Protein 6VDA (pdb70)

B-factor: mean 89.91, std 13.93, range [66.05, 130.38]

Solvent-accessible surface area: 5658 Å² total; per-residue (Å²): 166,130,214,70,63,88,79,4,46,82,24,2,86,37,4,6,156,152,26,115,67,15,82,88,35,44,159,24,35,34,111,72,95,83,100,24,51,72,3,52,0,11,0,12,6,72,59,125,46,55,134,112,74,10,116,104,16,23,84,80,0,99,67,41,1,58,121,114,46,153,40,13,102,55,6,70,24,86,61,19,74,92,66,55,147,113

Organism: Thermotoga maritima (strain ATCC 43589 / DSM 3109 / JCM 10099 / NBRC 100826 / MSB8) (NCBI:txid243274)

CATH classification: 3.30.70.1350

Secondary structure (DSSP, 8-state):
--HHHHHHHHHHHHHHTT-TT-EEEEEEEEEEETTEEEEEEEEEE-TTS-HHHHHHHHHHHHHHHHHH-TTEEEEEEEEEETT---

Foldseek 3Di:
DDPVVVVLVCLLVVLQVVPPQWADKDPWDWDDDPQAIETEIETAGAPPDDPVVVVVVQVVSQVSSCVRDVRYPGYYYHYHHVPDPD

InterPro domains:
  IPR002524 Cation efflux [TIGR01297] (8-290)
  IPR027469 Cation efflux transmembrane domain superfamily [G3DSA:1.20.1510.10] (7-205)
  IPR027469 Cation efflux transmembrane domain superfamily [SSF161111] (4-207)
  IPR027470 Cation efflux protein, cytoplasmic domain [PF16916] (215-289)
  IPR036837 Cation efflux protein, cytoplasmic domain superfamily [G3DSA:3.30.70.1350] (206-292)
  IPR036837 Cation efflux protein, cytoplasmic domain superfamily [SSF160240] (215-290)
  IPR050291 Cation-efflux pump FieF-like [PTHR43840] (8-288)
  IPR058533 Cation efflux protein, transmembrane domain [PF01545] (12-206)

Nearest PDB structures (foldseek):
  6vda-assembly1_A-2  TM=1.012E+00  e=3.480E-17  Thermotoga maritima MSB8
  6h9t-assembly1_A  TM=9.250E-01  e=1.257E-05  Magnetospirillum gryphiswaldense
  6h5v-assembly1_A  TM=9.270E-01  e=1.538E-05  Magnetospirillum gryphiswaldense
  3w65-assembly1_A-2  TM=9.218E-01  e=1.645E-05  Magnetospirillum gryphiswaldense MSR-1
  6g5e-assembly1_A-2  TM=9.223E-01  e=1.759E-05  Magnetospirillum gryphiswaldense

Structure (mmCIF, N/CA/C/O backbone):
data_6VDA
#
_entry.id   6VDA
#
_cell.length_a   97.420
_cell.length_b   97.420
_cell.length_c   84.060
_cell.angle_alpha   90.00
_cell.angle_beta   90.00
_cell.angle_gamma   120.00
#
_symmetry.space_group_name_H-M   'H 3 2'
#
loop_
_entity.id
_entity.type
_entity.pdbx_description
1 polymer 'ZT_dimer domain-containing protein'
2 non-polymer 'ZINC ION'
3 non-polymer 'SULFATE ION'
4 water water
#
loop_
_atom_site.group_PDB
_atom_site.id
_atom_site.type_symbol
_atom_site.label_atom_id
_atom_site.label_alt_id
_atom_site.label_comp_id
_atom_site.label_asym_id
_atom_site.label_entity_id
_atom_site.label_seq_id
_atom_site.pdbx_PDB_ins_code
_atom_site.Cartn_x
_atom_site.Cartn_y
_atom_site.Cartn_z
_atom_site.occupancy
_atom_site.B_iso_or_equiv
_atom_site.auth_seq_id
_atom_site.auth_comp_id
_atom_site.auth_asym_id
_atom_site.auth_atom_id
_atom_site.pdbx_PDB_model_num
ATOM 1 N N . MET A 1 4 ? -14.789 14.152 43.232 1.00 99.84 209 MET A N 1
ATOM 2 C CA . MET A 1 4 ? -13.948 13.059 42.638 1.00 98.19 209 MET A CA 1
ATOM 3 C C . MET A 1 4 ? -14.775 11.759 42.534 1.00 98.95 209 MET A C 1
ATOM 4 O O . MET A 1 4 ? -15.750 11.582 43.326 1.00 93.28 209 MET A O 1
ATOM 9 N N . LYS A 1 5 ? -14.429 10.937 41.531 1.00 97.03 210 LYS A N 1
ATOM 10 C CA A LYS A 1 5 ? -14.982 9.573 41.294 0.50 99.67 210 LYS A CA 1
ATOM 11 C CA B LYS A 1 5 ? -14.979 9.569 41.303 0.50 101.58 210 LYS A CA 1
ATOM 12 C C . LYS A 1 5 ? -13.843 8.668 40.799 1.00 98.18 210 LYS A C 1
ATOM 13 O O . LYS A 1 5 ? -12.805 9.217 40.387 1.00 90.45 210 LYS A O 1
ATOM 24 N N . ARG A 1 6 ? -14.049 7.342 40.843 1.00 102.44 211 ARG A N 1
ATOM 25 C CA . ARG A 1 6 ? -13.001 6.312 40.575 1.00 102.43 211 ARG A CA 1
ATOM 26 C C . ARG A 1 6 ? -12.405 6.489 39.169 1.00 100.22 211 ARG A C 1
ATOM 27 O O . ARG A 1 6 ? -11.159 6.464 39.031 1.00 93.55 211 ARG A O 1
ATOM 35 N N . THR A 1 7 ? -13.246 6.665 38.150 1.00 103.84 212 THR A N 1
ATOM 36 C CA . THR A 1 7 ? -12.791 6.813 36.739 1.00 104.51 212 THR A CA 1
ATOM 37 C C . THR A 1 7 ? -11.889 8.049 36.612 1.00 102.08 212 THR A C 1
ATOM 38 O O . THR A 1 7 ? -10.876 7.962 35.892 1.00 104.76 212 THR A O 1
ATOM 42 N N . GLU A 1 8 ? -12.222 9.136 37.312 1.00 103.64 213 GLU A N 1
ATOM 43 C CA . GLU A 1 8 ? -11.458 10.416 37.314 1.00 102.67 213 GLU A CA 1
ATOM 44 C C . GLU A 1 8 ? -10.059 10.195 37.920 1.00 97.86 213 GLU A C 1
ATOM 45 O O . GLU A 1 8 ? -9.140 10.943 37.550 1.00 91.01 213 GLU A O 1
ATOM 51 N N . LEU A 1 9 ? -9.906 9.186 38.788 1.00 99.99 214 LEU A N 1
ATOM 52 C CA . LEU A 1 9 ? -8.636 8.824 39.479 1.00 97.41 214 LEU A CA 1
ATOM 53 C C . LEU A 1 9 ? -7.720 8.045 38.538 1.00 97.81 214 LEU A C 1
ATOM 54 O O . LEU A 1 9 ? -6.530 8.410 38.472 1.00 92.01 214 LEU A O 1
ATOM 59 N N . ASP A 1 10 ? -8.251 7.001 37.883 1.00 100.20 215 ASP A N 1
ATOM 60 C CA . ASP A 1 10 ? -7.527 6.160 36.900 1.00 99.41 215 ASP A CA 1
ATOM 61 C C . ASP A 1 10 ? -6.743 7.104 35.973 1.00 90.63 215 ASP A C 1
ATOM 62 O O . ASP A 1 10 ? -5.545 6.876 35.763 1.00 85.46 215 ASP A O 1
ATOM 67 N N . MET A 1 11 ? -7.397 8.166 35.495 1.00 89.16 216 MET A N 1
ATOM 68 C CA . MET A 1 11 ? -6.826 9.117 34.500 1.00 90.98 216 MET A CA 1
ATOM 69 C C . MET A 1 11 ? -5.648 9.892 35.109 1.00 89.41 216 MET A C 1
ATOM 70 O O . MET A 1 11 ? -4.585 9.930 34.447 1.00 86.91 216 MET A O 1
ATOM 75 N N . TYR A 1 12 ? -5.824 10.511 36.288 1.00 86.12 217 TYR A N 1
ATOM 76 C CA . TYR A 1 12 ? -4.744 11.269 36.984 1.00 83.40 217 TYR A CA 1
ATOM 77 C C . TYR A 1 12 ? -3.570 10.316 37.210 1.00 82.86 217 TYR A C 1
ATOM 78 O O . TYR A 1 12 ? -2.428 10.750 37.021 1.00 83.30 217 TYR A O 1
ATOM 87 N N . ASP A 1 13 ? -3.856 9.053 37.549 1.00 87.28 218 ASP A N 1
ATOM 88 C CA . ASP A 1 13 ? -2.831 8.006 37.811 1.00 91.10 218 ASP A CA 1
ATOM 89 C C . ASP A 1 13 ? -1.988 7.832 36.544 1.00 90.58 218 ASP A C 1
ATOM 90 O O . ASP A 1 13 ? -0.758 7.905 36.659 1.00 98.78 218 ASP A O 1
ATOM 95 N N . ASP A 1 14 ? -2.627 7.673 35.380 1.00 93.23 219 ASP A N 1
ATOM 96 C CA . ASP A 1 14 ? -1.955 7.440 34.068 1.00 94.60 219 ASP A CA 1
ATOM 97 C C . ASP A 1 14 ? -1.124 8.670 33.663 1.00 88.91 219 ASP A C 1
ATOM 98 O O . ASP A 1 14 ? -0.016 8.479 33.137 1.00 87.43 219 ASP A O 1
ATOM 103 N N . ILE A 1 15 ? -1.641 9.884 33.883 1.00 88.24 220 ILE A N 1
ATOM 104 C CA . ILE A 1 15 ? -0.945 11.166 33.553 1.00 86.1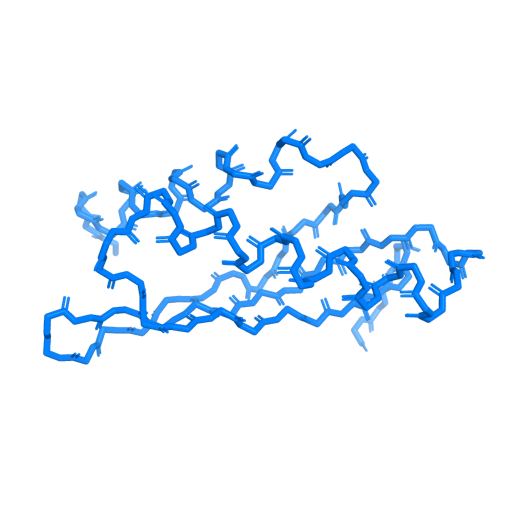6 220 ILE A CA 1
ATOM 105 C C . ILE A 1 15 ? 0.346 11.230 34.377 1.00 84.61 220 ILE A C 1
ATOM 106 O O . ILE A 1 15 ? 1.432 11.310 33.783 1.00 80.09 220 ILE A O 1
ATOM 111 N N . PHE A 1 16 ? 0.222 11.171 35.705 1.00 85.38 221 PHE A N 1
ATOM 112 C CA . PHE A 1 16 ? 1.369 11.206 36.650 1.00 85.16 221 PHE A CA 1
ATOM 113 C C . PHE A 1 16 ? 2.309 10.034 36.349 1.00 84.92 221 PHE A C 1
ATOM 114 O O . PHE A 1 16 ? 3.528 10.206 36.483 1.00 87.06 221 PHE A O 1
ATOM 122 N N . ALA A 1 17 ? 1.762 8.891 35.925 1.00 86.17 222 ALA A N 1
ATOM 123 C CA . ALA A 1 17 ? 2.539 7.684 35.559 1.00 88.00 222 ALA A CA 1
ATOM 124 C C . ALA A 1 17 ? 3.457 8.007 34.374 1.00 84.75 222 ALA A C 1
ATOM 125 O O . ALA A 1 17 ? 4.627 7.627 34.424 1.00 89.74 222 ALA A O 1
ATOM 127 N N . VAL A 1 18 ? 2.954 8.716 33.362 1.00 86.23 223 VAL A N 1
ATOM 128 C CA . VAL A 1 18 ? 3.744 9.119 32.155 1.00 88.67 223 VAL A CA 1
ATOM 129 C C . VAL A 1 18 ? 4.814 10.163 32.519 1.00 86.46 223 VAL A C 1
ATOM 130 O O . VAL A 1 18 ? 5.919 10.079 31.959 1.00 89.77 223 VAL A O 1
ATOM 134 N N . LEU A 1 19 ? 4.509 11.134 33.384 1.00 82.34 224 LEU A N 1
ATOM 135 C CA . LEU A 1 19 ? 5.460 12.227 33.731 1.00 78.61 224 LEU A CA 1
ATOM 136 C C . LEU A 1 19 ? 6.683 11.652 34.454 1.00 79.26 224 LEU A C 1
ATOM 137 O O . LEU A 1 19 ? 7.790 12.152 34.196 1.00 74.10 224 LEU A O 1
ATOM 142 N N . GLU A 1 20 ? 6.488 10.632 35.300 1.00 83.59 225 GLU A N 1
ATOM 143 C CA . GLU A 1 20 ? 7.566 9.949 36.070 1.00 88.62 225 GLU A CA 1
ATOM 144 C C . GLU A 1 20 ? 8.637 9.405 35.117 1.00 90.45 225 GLU A C 1
ATOM 145 O O . GLU A 1 20 ? 9.783 9.219 35.556 1.00 94.60 225 GLU A O 1
ATOM 151 N N . ARG A 1 21 ? 8.262 9.139 33.866 1.00 91.59 226 ARG A N 1
ATOM 152 C CA . ARG A 1 21 ? 9.157 8.649 32.784 1.00 94.17 226 ARG A CA 1
ATOM 153 C C . ARG A 1 21 ? 10.246 9.687 32.478 1.00 90.72 226 ARG A C 1
ATOM 154 O O . ARG A 1 21 ? 11.317 9.282 31.974 1.00 87.83 226 ARG A O 1
ATOM 162 N N . PHE A 1 22 ? 9.981 10.967 32.770 1.00 86.57 227 PHE A N 1
ATOM 163 C CA . PHE A 1 22 ? 10.812 12.133 32.364 1.00 86.72 227 PHE A CA 1
ATOM 164 C C . PHE A 1 22 ? 11.569 12.690 33.568 1.00 87.06 227 PHE A C 1
ATOM 165 O O . PHE A 1 22 ? 10.973 13.290 34.461 1.00 85.07 227 PHE A O 1
ATOM 173 N N . PRO A 1 23 ? 12.911 12.534 33.610 1.00 89.36 228 PRO A N 1
ATOM 174 C CA . PRO A 1 23 ? 13.693 12.873 34.802 1.00 90.66 228 PRO A CA 1
ATOM 175 C C . PRO A 1 23 ? 13.841 14.379 35.069 1.00 87.22 228 PRO A C 1
ATOM 176 O O . PRO A 1 23 ? 13.996 14.749 36.206 1.00 85.98 228 PRO A O 1
ATOM 180 N N . ASN A 1 24 ? 13.803 15.195 34.017 1.00 87.90 229 ASN A N 1
ATOM 181 C CA . ASN A 1 24 ? 14.002 16.669 34.087 1.00 89.94 229 ASN A CA 1
ATOM 182 C C . ASN A 1 24 ? 12.640 17.384 34.217 1.00 83.75 229 ASN A C 1
ATOM 183 O O . ASN A 1 24 ? 12.636 18.629 34.300 1.00 79.56 229 ASN A O 1
ATOM 188 N N . VAL A 1 25 ? 11.525 16.639 34.261 1.00 77.97 230 VAL A N 1
ATOM 189 C CA . VAL A 1 25 ? 10.179 17.182 34.626 1.00 76.86 230 VAL A CA 1
ATOM 190 C C . VAL A 1 25 ? 10.072 17.205 36.152 1.00 76.83 230 VAL A C 1
ATOM 191 O O . VAL A 1 25 ? 10.347 16.170 36.771 1.00 80.15 230 VAL A O 1
ATOM 195 N N . HIS A 1 26 ? 9.721 18.352 36.732 1.00 73.78 231 HIS A N 1
ATOM 196 C CA . HIS A 1 26 ? 9.624 18.538 38.202 1.00 73.89 231 HIS A CA 1
ATOM 197 C C . HIS A 1 26 ? 8.283 19.180 38.569 1.00 71.63 231 HIS A C 1
ATOM 198 O O . HIS A 1 26 ? 7.715 19.905 37.725 1.00 66.45 231 HIS A O 1
ATOM 205 N N . ASN A 1 27 ? 7.790 18.860 39.768 1.00 71.23 232 ASN A N 1
ATOM 206 C CA . ASN A 1 27 ? 6.653 19.537 40.440 1.00 71.41 232 ASN A CA 1
ATOM 207 C C . ASN A 1 27 ? 5.506 19.761 39.460 1.00 71.38 232 ASN A C 1
ATOM 208 O O . ASN A 1 27 ? 5.063 20.892 39.276 1.00 72.21 232 ASN A O 1
ATOM 213 N N . PRO A 1 28 ? 4.984 18.708 38.793 1.00 72.92 233 PRO A N 1
ATOM 214 C CA . PRO A 1 28 ? 3.762 18.850 38.004 1.00 72.86 233 PRO A CA 1
ATOM 215 C C . PRO A 1 28 ? 2.633 19.324 38.931 1.00 74.07 233 PRO A C 1
ATOM 216 O O . PRO A 1 28 ? 2.487 18.754 40.003 1.00 73.42 233 PRO A O 1
ATOM 220 N N . HIS A 1 29 ? 1.912 20.373 38.526 1.00 72.80 234 HIS A N 1
ATOM 221 C CA . HIS A 1 29 ? 0.818 21.006 39.316 1.00 75.83 234 HIS A CA 1
ATOM 222 C C . HIS A 1 29 ? -0.189 21.665 38.370 1.00 72.99 234 HIS A C 1
ATOM 223 O O . HIS A 1 29 ? 0.121 21.773 37.166 1.00 71.33 234 HIS A O 1
ATOM 230 N N . ARG A 1 30 ? -1.330 22.104 38.908 1.00 76.61 235 ARG A N 1
ATOM 231 C CA . ARG A 1 30 ? -2.490 22.631 38.134 1.00 78.45 235 ARG A CA 1
ATOM 232 C C . ARG A 1 30 ? -2.834 21.624 37.034 1.00 74.49 235 ARG A C 1
ATOM 233 O O . ARG A 1 30 ? -3.134 22.038 35.890 1.00 74.17 235 ARG A O 1
ATOM 241 N N . VAL A 1 31 ? -2.779 20.343 37.379 1.00 71.30 236 VAL A N 1
ATOM 242 C CA . VAL A 1 31 ? -3.116 19.237 36.447 1.00 72.47 236 VAL A CA 1
ATOM 243 C C . VAL A 1 31 ? -4.636 19.102 36.431 1.00 75.47 236 VAL A C 1
ATOM 244 O O . VAL A 1 31 ? -5.214 18.777 37.478 1.00 80.70 236 VAL A O 1
ATOM 248 N N . ARG A 1 32 ? -5.242 19.395 35.281 1.00 77.84 237 ARG A N 1
ATOM 249 C CA . ARG A 1 32 ? -6.706 19.544 35.104 1.00 82.42 237 ARG A CA 1
ATOM 250 C C . ARG A 1 32 ? -7.129 18.705 33.893 1.00 84.74 237 ARG A C 1
ATOM 251 O O . ARG A 1 32 ? -6.347 18.634 32.923 1.00 84.50 237 ARG A O 1
ATOM 253 N N . ILE A 1 33 ? -8.308 18.080 33.977 1.00 91.16 238 ILE A N 1
ATOM 254 C CA . ILE A 1 33 ? -8.927 17.231 32.916 1.00 94.29 238 ILE A CA 1
ATOM 255 C C . ILE A 1 33 ? -10.309 17.804 32.589 1.00 96.69 238 ILE A C 1
ATOM 256 O O . ILE A 1 33 ? -11.049 18.093 33.539 1.00 96.69 238 ILE A O 1
ATOM 261 N N . ARG A 1 34 ? -10.636 17.950 31.301 1.00 100.90 239 ARG A N 1
ATOM 262 C CA . ARG A 1 34 ? -12.005 18.264 30.808 1.00 107.08 239 ARG A CA 1
ATOM 263 C C . ARG A 1 34 ? -12.491 17.107 29.927 1.00 104.76 239 ARG A C 1
ATOM 264 O O . ARG A 1 34 ? -11.735 16.713 29.027 1.00 98.56 239 ARG A O 1
ATOM 272 N N . ARG A 1 35 ? -13.706 16.603 30.172 1.00 111.07 240 ARG A N 1
ATOM 273 C CA . ARG A 1 35 ? -14.394 15.590 29.320 1.00 113.64 240 ARG A CA 1
ATOM 274 C C . ARG A 1 35 ? -15.203 16.317 28.241 1.00 117.62 240 ARG A C 1
ATOM 275 O O . ARG A 1 35 ? -15.824 17.342 28.568 1.00 122.04 240 ARG A O 1
ATOM 277 N N . VAL A 1 36 ? -15.163 15.815 27.003 1.00 120.40 241 VAL A N 1
ATOM 278 C CA . VAL A 1 36 ? -15.991 16.295 25.852 1.00 121.81 241 VAL A CA 1
ATOM 279 C C . VAL A 1 36 ? -16.346 15.079 24.988 1.00 121.94 241 VAL A C 1
ATOM 280 O O . VAL A 1 36 ? -15.480 14.630 24.209 1.00 116.05 241 VAL A O 1
ATOM 284 N N . GLY A 1 37 ? -17.571 14.565 25.139 1.00 126.01 242 GLY A N 1
ATOM 285 C CA . GLY A 1 37 ? -18.028 13.307 24.522 1.00 130.29 242 GLY A CA 1
ATOM 286 C C . GLY A 1 37 ? -17.207 12.123 25.009 1.00 128.31 242 GLY A C 1
ATOM 287 O O . GLY A 1 37 ? -17.171 11.896 26.236 1.00 123.50 242 GLY A O 1
ATOM 288 N N . THR A 1 38 ? -16.560 11.410 24.080 1.00 130.38 243 THR A N 1
ATOM 289 C CA . THR A 1 38 ? -15.708 10.216 24.340 1.00 128.17 243 THR A CA 1
ATOM 290 C C . THR A 1 38 ? -14.327 10.655 24.852 1.00 120.31 243 THR A C 1
ATOM 291 O O . THR A 1 38 ? -13.767 9.935 25.707 1.00 115.60 243 THR A O 1
ATOM 293 N N . LYS A 1 39 ? -13.826 11.803 24.375 1.00 117.08 244 LYS A N 1
ATOM 294 C CA . LYS A 1 39 ? -12.394 12.206 24.453 1.00 114.82 244 LYS A CA 1
ATOM 295 C C . LYS A 1 39 ? -12.164 13.223 25.586 1.00 114.16 244 LYS A C 1
ATOM 296 O O . LYS A 1 39 ? -13.104 13.976 25.910 1.00 119.16 244 LYS A O 1
ATOM 298 N N . TYR A 1 40 ? -10.943 13.246 26.144 1.00 109.87 245 TYR A N 1
ATOM 299 C CA . TYR A 1 40 ? -10.502 14.078 27.302 1.00 108.02 245 TYR A CA 1
ATOM 300 C C . TYR A 1 40 ? -9.395 15.067 26.894 1.00 101.52 245 TYR A C 1
ATOM 301 O O . TYR A 1 40 ? -8.500 14.696 26.109 1.00 99.33 245 TYR A O 1
ATOM 310 N N . PHE A 1 41 ? -9.428 16.277 27.462 1.00 97.63 246 PHE A N 1
ATOM 311 C CA . PHE A 1 41 ? -8.438 17.367 27.241 1.00 95.55 246 PHE A CA 1
ATOM 312 C C . PHE A 1 41 ? -7.656 17.624 28.534 1.00 87.82 246 PHE A C 1
ATOM 313 O O . PHE A 1 41 ? -8.267 17.899 29.579 1.00 89.12 246 PHE A O 1
ATOM 321 N N . ILE A 1 42 ? -6.328 17.551 28.457 1.00 85.05 247 ILE A N 1
ATOM 322 C CA . ILE A 1 42 ? -5.426 17.605 29.642 1.00 83.58 247 ILE A CA 1
ATOM 323 C C . ILE A 1 42 ? -4.556 18.855 29.565 1.00 81.58 247 ILE A C 1
ATOM 324 O O . ILE A 1 42 ? -3.935 19.100 28.513 1.00 79.26 247 ILE A O 1
ATOM 329 N N . GLU A 1 43 ? -4.495 19.577 30.679 1.00 81.01 248 GLU A N 1
ATOM 330 C CA . GLU A 1 43 ? -3.660 20.786 30.853 1.00 83.54 248 GLU A CA 1
ATOM 331 C C . GLU A 1 43 ? -2.853 20.622 32.142 1.00 79.40 248 GLU A C 1
ATOM 332 O O . GLU A 1 43 ? -3.368 19.995 33.085 1.00 79.23 248 GLU A O 1
ATOM 338 N N . MET A 1 44 ? -1.622 21.130 32.176 1.00 76.85 249 MET A N 1
ATOM 339 C CA . MET A 1 44 ? -0.754 21.012 33.371 1.00 71.92 249 MET A CA 1
ATOM 340 C C . MET A 1 44 ? 0.348 22.074 33.335 1.00 73.76 249 MET A C 1
ATOM 341 O O . MET A 1 44 ? 0.666 22.585 32.245 1.00 75.59 249 MET A O 1
ATOM 346 N N . ASP A 1 45 ? 0.895 22.396 34.505 1.00 73.19 250 ASP A N 1
ATOM 347 C CA . ASP A 1 45 ? 2.170 23.139 34.648 1.00 73.15 250 ASP A CA 1
ATOM 348 C C . ASP A 1 45 ? 3.244 22.121 35.018 1.00 71.33 250 ASP A C 1
ATOM 349 O O . ASP A 1 45 ? 2.926 21.221 35.805 1.00 70.52 250 ASP A O 1
ATOM 354 N N . ILE A 1 46 ? 4.442 22.241 34.444 1.00 69.69 251 ILE A N 1
ATOM 355 C CA . ILE A 1 46 ? 5.651 21.514 34.927 1.00 69.78 251 ILE A CA 1
ATOM 356 C C . ILE A 1 46 ? 6.726 22.550 35.246 1.00 68.20 251 ILE A C 1
ATOM 357 O O . ILE A 1 46 ? 6.683 23.651 34.679 1.00 71.18 251 ILE A O 1
ATOM 362 N N . GLU A 1 47 ? 7.675 22.176 36.098 1.00 72.74 252 GLU A N 1
ATOM 363 C CA . GLU A 1 47 ? 8.893 22.966 36.386 1.00 73.21 252 GLU A CA 1
ATOM 364 C C . GLU A 1 47 ? 10.114 22.253 35.793 1.00 74.43 252 GLU A C 1
ATOM 365 O O . GLU A 1 47 ? 10.182 21.005 35.850 1.00 74.31 252 GLU A O 1
ATOM 371 N N . VAL A 1 48 ? 11.041 23.028 35.229 1.00 78.13 253 VAL A N 1
ATOM 372 C CA . VAL A 1 48 ? 12.349 22.520 34.721 1.00 76.49 253 VAL A CA 1
ATOM 373 C C . VAL A 1 48 ? 13.455 23.441 35.228 1.00 79.20 253 VAL A C 1
ATOM 374 O O . VAL A 1 48 ? 13.174 24.601 35.601 1.00 77.03 253 VAL A O 1
ATOM 378 N N . ASP A 1 49 ? 14.673 22.917 35.267 1.00 81.59 254 ASP A N 1
ATOM 379 C CA . ASP A 1 49 ? 15.871 23.714 35.599 1.00 83.27 254 ASP A CA 1
ATOM 380 C C . ASP A 1 49 ? 15.732 25.045 34.847 1.00 80.11 254 ASP A C 1
ATOM 381 O O . ASP A 1 49 ? 15.477 25.010 33.630 1.00 76.25 254 ASP A O 1
ATOM 386 N N . GLY A 1 50 ? 15.844 26.172 35.554 1.00 79.78 255 GLY A N 1
ATOM 387 C CA . GLY A 1 50 ? 15.798 27.521 34.963 1.00 77.99 255 GLY A CA 1
ATOM 388 C C . GLY A 1 50 ? 16.840 27.697 33.869 1.00 80.56 255 GLY A C 1
ATOM 389 O O . GLY A 1 50 ? 16.647 28.591 33.024 1.00 83.01 255 GLY A O 1
ATOM 390 N N . LYS A 1 51 ? 17.908 26.888 33.877 1.00 81.62 256 LYS A N 1
ATOM 391 C CA . LYS A 1 51 ? 19.033 26.989 32.905 1.00 84.28 256 LYS A CA 1
ATOM 392 C C . LYS A 1 51 ? 18.690 26.244 31.606 1.00 81.58 256 LYS A C 1
ATOM 393 O O . LYS A 1 51 ? 19.415 26.443 30.621 1.00 86.51 256 LYS A O 1
ATOM 396 N N . MET A 1 52 ? 17.629 25.434 31.583 1.00 80.90 257 MET A N 1
ATOM 397 C CA . MET A 1 52 ? 17.211 24.675 30.371 1.00 80.44 257 MET A CA 1
ATOM 398 C C . MET A 1 52 ? 16.841 25.670 29.266 1.00 80.58 257 MET A C 1
ATOM 399 O O . MET A 1 52 ? 16.170 26.680 29.569 1.00 82.27 257 MET A O 1
ATOM 404 N N . SER A 1 53 ? 17.285 25.401 28.039 1.00 78.51 258 SER A N 1
ATOM 405 C CA . SER A 1 53 ? 16.961 26.210 26.841 1.00 79.02 258 SER A CA 1
ATOM 406 C C . SER A 1 53 ? 15.470 26.061 26.513 1.00 77.34 258 SER A C 1
ATOM 407 O O . SER A 1 53 ? 14.863 25.058 26.931 1.00 75.94 258 SER A O 1
ATOM 410 N N . VAL A 1 54 ? 14.909 27.044 25.803 1.00 78.73 259 VAL A N 1
ATOM 411 C CA . VAL A 1 54 ? 13.510 27.053 25.276 1.00 75.66 259 VAL A CA 1
ATOM 412 C C . VAL A 1 54 ? 13.367 25.927 24.238 1.00 77.33 259 VAL A C 1
ATOM 413 O O . VAL A 1 54 ? 12.299 25.264 24.213 1.00 79.23 259 VAL A O 1
ATOM 417 N N . LYS A 1 55 ? 14.390 25.719 23.404 1.00 79.34 260 LYS A N 1
ATOM 418 C CA . LYS A 1 55 ? 14.447 24.597 22.428 1.00 82.44 260 LYS A CA 1
ATOM 419 C C . LYS A 1 55 ? 14.192 23.285 23.182 1.00 80.16 260 LYS A C 1
ATOM 420 O O . LYS A 1 55 ? 13.254 22.557 22.803 1.00 77.75 260 LYS A O 1
ATOM 424 N N . ASP A 1 56 ? 14.973 23.017 24.231 1.00 79.08 261 ASP A N 1
ATOM 425 C CA . ASP A 1 56 ? 14.959 21.720 24.960 1.00 79.89 261 ASP A CA 1
ATOM 426 C C . ASP A 1 56 ? 13.621 21.545 25.676 1.00 78.07 261 ASP A C 1
ATOM 427 O O . ASP A 1 56 ? 13.033 20.450 25.545 1.00 78.61 261 ASP A O 1
ATOM 432 N N . ALA A 1 57 ? 13.180 22.580 26.399 1.00 77.89 262 ALA A N 1
ATOM 433 C CA . ALA A 1 57 ? 11.893 22.632 27.129 1.00 74.66 262 ALA A CA 1
ATOM 434 C C . ALA A 1 57 ? 10.738 22.374 26.158 1.00 74.76 262 ALA A C 1
ATOM 435 O O . ALA A 1 57 ? 9.812 21.635 26.523 1.00 75.95 262 ALA A O 1
ATOM 437 N N . HIS A 1 58 ? 10.777 22.960 24.961 1.00 74.79 263 HIS A N 1
ATOM 438 C CA . HIS A 1 58 ? 9.696 22.792 23.956 1.00 76.18 263 HIS A CA 1
ATOM 439 C C . HIS A 1 58 ? 9.673 21.341 23.461 1.00 76.51 263 HIS A C 1
ATOM 440 O O . HIS A 1 58 ? 8.557 20.769 23.360 1.00 77.89 263 HIS A O 1
ATOM 447 N N . GLU A 1 59 ? 10.848 20.797 23.130 1.00 75.42 264 GLU A N 1
ATOM 448 C CA . GLU A 1 59 ? 11.052 19.375 22.734 1.00 80.80 264 GLU A CA 1
ATOM 449 C C . GLU A 1 59 ? 10.487 18.455 23.823 1.00 78.14 264 GLU A C 1
ATOM 450 O O . GLU A 1 59 ? 9.860 17.439 23.477 1.00 76.05 264 GLU A O 1
ATOM 456 N N . LEU A 1 60 ? 10.734 18.795 25.089 1.00 75.80 265 LEU A N 1
ATOM 457 C CA . LEU A 1 60 ? 10.250 18.022 26.254 1.00 75.43 265 LEU A CA 1
ATOM 458 C C . LEU A 1 60 ? 8.719 17.942 26.199 1.00 76.24 265 LEU A C 1
ATOM 459 O O . LEU A 1 60 ? 8.196 16.814 26.253 1.00 78.54 265 LEU A O 1
ATOM 464 N N . THR A 1 61 ? 8.030 19.078 26.048 1.00 72.80 266 THR A N 1
ATOM 465 C CA . THR A 1 61 ? 6.544 19.137 26.031 1.00 72.35 266 THR A CA 1
ATOM 466 C C . THR A 1 61 ? 6.004 18.362 24.819 1.00 72.07 266 THR A C 1
ATOM 467 O O . THR A 1 61 ? 4.945 17.724 24.956 1.00 77.42 266 THR A O 1
ATOM 471 N N . VAL A 1 62 ? 6.688 18.407 23.677 1.00 72.95 267 VAL A N 1
ATOM 472 C CA . VAL A 1 62 ? 6.291 17.643 22.457 1.00 73.56 267 VAL A CA 1
ATOM 473 C C . VAL A 1 62 ? 6.329 16.138 22.780 1.00 77.30 267 VAL A C 1
ATOM 474 O O . VAL A 1 62 ? 5.327 15.449 22.505 1.00 78.00 267 VAL A O 1
ATOM 478 N N . LYS A 1 63 ? 7.428 15.649 23.364 1.00 77.06 268 LYS A N 1
ATOM 479 C CA . LYS A 1 63 ? 7.620 14.211 23.707 1.00 80.64 268 LYS A CA 1
ATOM 480 C C . LYS A 1 63 ? 6.611 13.797 24.790 1.00 80.90 268 LYS A C 1
ATOM 481 O O . LYS A 1 63 ? 6.128 12.649 24.736 1.00 85.09 268 LYS A O 1
ATOM 485 N N . ILE A 1 64 ? 6.298 14.684 25.743 1.00 80.24 269 ILE A N 1
ATOM 486 C CA . ILE A 1 64 ? 5.339 14.382 26.849 1.00 76.33 269 ILE A CA 1
ATOM 487 C C . ILE A 1 64 ? 3.955 14.160 26.224 1.00 77.39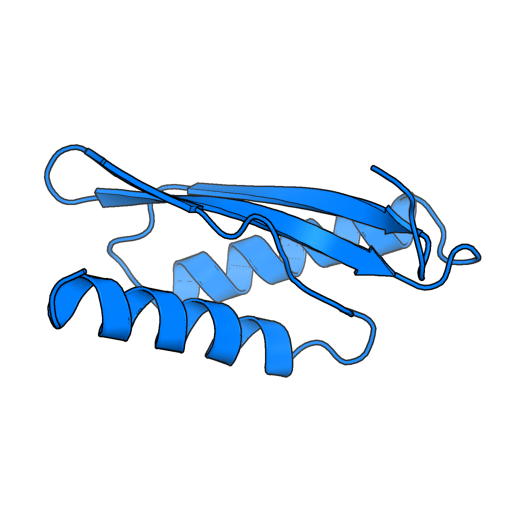 269 ILE A C 1
ATOM 488 O O . ILE A 1 64 ? 3.348 13.125 26.520 1.00 75.44 269 ILE A O 1
ATOM 493 N N . ARG A 1 65 ? 3.494 15.090 25.380 1.00 79.03 270 ARG A N 1
ATOM 494 C CA . ARG A 1 65 ? 2.173 15.013 24.704 1.00 80.38 270 ARG A CA 1
ATOM 495 C C . ARG A 1 65 ? 2.111 13.713 23.896 1.00 79.29 270 ARG A C 1
ATOM 496 O O . ARG A 1 65 ? 1.059 13.060 23.916 1.00 82.18 270 ARG A O 1
ATOM 504 N N . LYS A 1 66 ? 3.199 13.376 23.203 1.00 79.13 271 LYS A N 1
ATOM 505 C CA . LYS A 1 66 ? 3.298 12.184 22.322 1.00 83.59 271 LYS A CA 1
ATOM 506 C C . LYS A 1 66 ? 3.064 10.940 23.189 1.00 84.84 271 LYS A C 1
ATOM 507 O O . LYS A 1 66 ? 2.185 10.132 22.827 1.00 87.59 271 LYS A O 1
ATOM 510 N N . GLU A 1 67 ? 3.763 10.840 24.326 1.00 84.24 272 GLU A N 1
ATOM 511 C CA . GLU A 1 67 ? 3.670 9.696 25.275 1.00 83.93 272 GLU A CA 1
ATOM 512 C C . GLU A 1 67 ? 2.285 9.655 25.927 1.00 84.34 272 GLU A C 1
ATOM 513 O O . GLU A 1 67 ? 1.765 8.535 26.114 1.00 89.20 272 GLU A O 1
ATOM 519 N N . MET A 1 68 ? 1.708 10.813 26.260 1.00 84.86 273 MET A N 1
ATOM 520 C CA . MET A 1 68 ? 0.340 10.906 26.837 1.00 86.33 273 MET A CA 1
ATOM 521 C C . MET A 1 68 ? -0.654 10.284 25.848 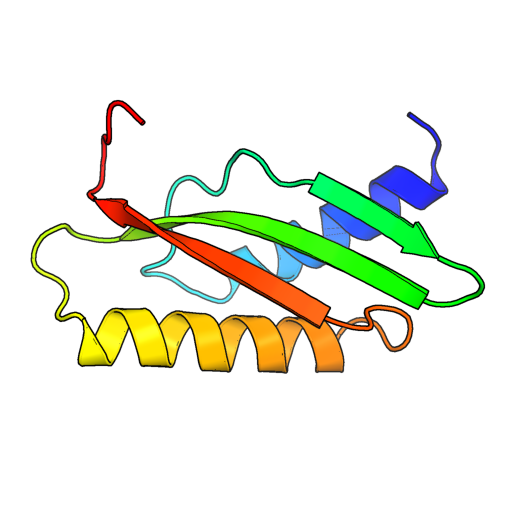1.00 85.96 273 MET A C 1
ATOM 522 O O . MET A 1 68 ? -1.431 9.421 26.269 1.00 83.65 273 MET A O 1
ATOM 527 N N . LEU A 1 69 ? -0.603 10.700 24.577 1.00 85.54 274 LEU A N 1
ATOM 528 C CA . LEU A 1 69 ? -1.545 10.26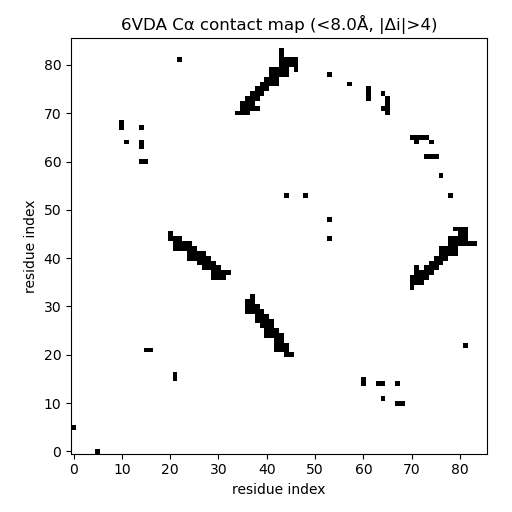8 23.508 1.00 86.51 274 LEU A CA 1
ATOM 529 C C . LEU A 1 69 ? -1.390 8.762 23.245 1.00 89.36 274 LEU A C 1
ATOM 530 O O . LEU A 1 69 ? -2.409 8.120 22.943 1.00 92.60 274 LEU A O 1
ATOM 535 N N . LYS A 1 70 ? -0.173 8.222 23.368 1.00 90.96 275 LYS A N 1
ATOM 536 C CA . LYS A 1 70 ? 0.129 6.780 23.144 1.00 95.99 275 LYS A CA 1
ATOM 537 C C . LYS A 1 70 ? -0.446 5.937 24.292 1.00 98.13 275 LYS A C 1
ATOM 538 O O . LYS A 1 70 ? -0.837 4.786 24.032 1.00 105.39 275 LYS A O 1
ATOM 542 N N . ARG A 1 71 ? -0.483 6.483 25.509 1.00 100.06 276 ARG A N 1
ATOM 543 C CA . ARG A 1 71 ? -0.854 5.756 26.757 1.00 100.89 276 ARG A CA 1
ATOM 544 C C . ARG A 1 71 ? -2.367 5.523 26.792 1.00 103.30 276 ARG A C 1
ATOM 545 O O . ARG A 1 71 ? -2.785 4.377 27.055 1.00 101.85 276 ARG A O 1
ATOM 553 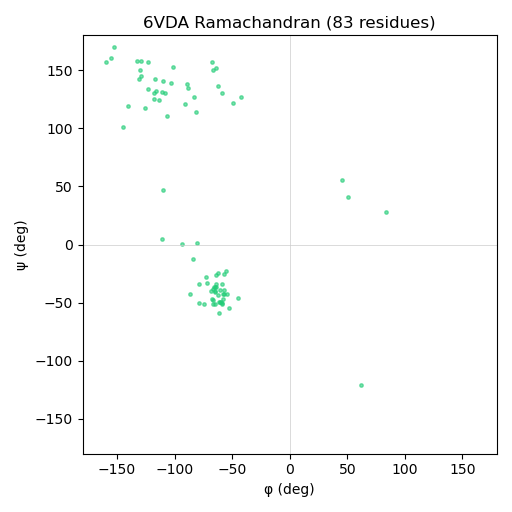N N . ARG A 1 72 ? -3.144 6.587 26.577 1.00 101.88 277 ARG A N 1
ATOM 554 C CA . ARG A 1 72 ? -4.629 6.579 26.600 1.00 102.75 277 ARG A CA 1
ATOM 555 C C . ARG A 1 72 ? -5.142 6.972 25.213 1.00 100.48 277 ARG A C 1
ATOM 556 O O . ARG A 1 72 ? -4.764 8.054 24.742 1.00 102.85 277 ARG A O 1
ATOM 564 N N . ASP A 1 73 ? -5.990 6.141 24.605 1.00 98.83 278 ASP A N 1
ATOM 565 C CA . ASP A 1 73 ? -6.590 6.407 23.271 1.00 99.92 278 ASP A CA 1
ATOM 566 C C . ASP A 1 73 ? -7.785 7.366 23.410 1.00 96.91 278 ASP A C 1
ATOM 567 O O . ASP A 1 73 ? -8.395 7.674 22.371 1.00 95.26 278 ASP A O 1
ATOM 572 N N . ASP A 1 74 ? -8.099 7.833 24.626 1.00 93.89 279 ASP A N 1
ATOM 573 C CA . ASP A 1 74 ? -9.265 8.718 24.907 1.00 95.76 279 ASP A CA 1
ATOM 574 C C . ASP A 1 74 ? -8.804 10.135 25.285 1.00 94.23 279 ASP A C 1
ATOM 575 O O . ASP A 1 74 ? -9.677 10.951 25.621 1.00 92.77 279 ASP A O 1
ATOM 580 N N . ILE A 1 75 ? -7.499 10.428 25.220 1.00 95.19 280 ILE A N 1
ATOM 581 C CA . ILE A 1 75 ? -6.948 11.810 25.357 1.00 92.17 280 ILE A CA 1
ATOM 582 C C . ILE A 1 75 ? -6.865 12.430 23.959 1.00 92.87 280 ILE A C 1
ATOM 583 O O . ILE A 1 75 ? -6.157 11.868 23.110 1.00 93.27 280 ILE A O 1
ATOM 588 N N . GLU A 1 76 ? -7.556 13.554 23.752 1.00 95.33 281 GLU A N 1
ATOM 589 C CA . GLU A 1 76 ? -7.660 14.272 22.453 1.00 99.09 281 GLU A CA 1
ATOM 590 C C . GLU A 1 76 ? -6.477 15.244 22.313 1.00 97.99 281 GLU A C 1
ATOM 591 O O . GLU A 1 76 ? -5.911 15.311 21.206 1.00 101.33 281 GLU A O 1
ATOM 597 N N . ASP A 1 77 ? -6.113 15.968 23.381 1.00 92.24 282 ASP A N 1
ATOM 598 C CA . ASP A 1 77 ? -4.949 16.897 23.373 1.00 89.62 282 ASP A CA 1
ATOM 599 C C . ASP A 1 77 ? -4.388 17.112 24.790 1.00 86.93 282 ASP A C 1
ATOM 600 O O . ASP A 1 77 ? -5.099 16.839 25.783 1.00 84.70 282 ASP A O 1
ATOM 605 N N . VAL A 1 78 ? -3.140 17.582 24.862 1.00 80.28 283 VAL A N 1
ATOM 606 C CA . VAL A 1 78 ? -2.408 17.869 26.127 1.00 79.77 283 VAL A CA 1
ATOM 607 C C . VAL A 1 78 ? -1.607 19.145 25.927 1.00 79.66 283 VAL A C 1
ATOM 608 O O . VAL A 1 78 ? -0.745 19.142 25.039 1.00 79.70 283 VAL A O 1
ATOM 612 N N . THR A 1 79 ? -1.885 20.173 26.729 1.00 83.33 284 THR A N 1
ATOM 613 C CA . THR A 1 79 ? -1.142 21.459 26.748 1.00 83.16 284 THR A CA 1
ATOM 614 C C . THR 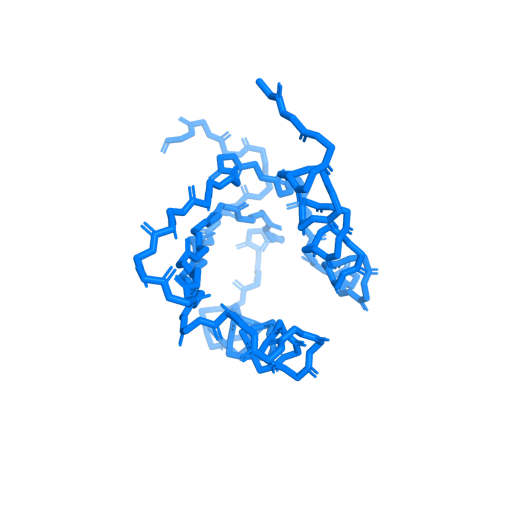A 1 79 ? -0.368 21.544 28.067 1.00 81.25 284 THR A C 1
ATOM 615 O O . THR A 1 79 ? -0.982 21.305 29.143 1.00 78.62 284 THR A O 1
ATOM 619 N N . ILE A 1 80 ? 0.922 21.879 27.963 1.00 75.78 285 ILE A N 1
ATOM 620 C CA . ILE A 1 80 ? 1.910 21.875 29.075 1.00 75.77 285 ILE A CA 1
ATOM 621 C C . ILE A 1 80 ? 2.555 23.255 29.153 1.00 74.68 285 ILE A C 1
ATOM 622 O O . ILE A 1 80 ? 3.236 23.629 28.200 1.00 78.32 285 ILE A O 1
ATOM 627 N N . HIS A 1 81 ? 2.366 23.951 30.270 1.00 75.22 286 HIS A N 1
ATOM 628 C CA . HIS A 1 81 ? 3.039 25.231 30.602 1.00 76.45 286 HIS A CA 1
ATOM 629 C C . HIS A 1 81 ? 4.357 24.911 31.315 1.00 76.01 286 HIS A C 1
ATOM 630 O O . HIS A 1 81 ? 4.363 24.001 32.178 1.00 77.25 286 HIS A O 1
ATOM 637 N N . VAL A 1 82 ? 5.445 25.577 30.924 1.00 73.80 287 VAL A N 1
ATOM 638 C CA . VAL A 1 82 ? 6.807 25.332 31.490 1.00 74.78 287 VAL A CA 1
ATOM 639 C C . VAL A 1 82 ? 7.201 26.520 32.375 1.00 75.83 287 VAL A C 1
ATOM 640 O O . VAL A 1 82 ? 7.057 27.668 31.924 1.00 76.90 287 VAL A O 1
ATOM 644 N N . GLU A 1 83 ? 7.663 26.238 33.597 1.00 75.19 288 GLU A N 1
ATOM 645 C CA . GLU A 1 83 ? 8.109 27.257 34.579 1.00 76.56 288 GLU A CA 1
ATOM 646 C C . GLU A 1 83 ? 9.493 26.893 35.098 1.00 76.13 288 GLU A C 1
ATOM 647 O O . GLU A 1 83 ? 9.890 25.727 35.062 1.00 77.60 288 GLU A O 1
ATOM 653 N N . PRO A 1 84 ? 10.245 27.879 35.632 1.00 75.46 289 PRO A N 1
ATOM 654 C CA . PRO A 1 84 ? 11.465 27.601 36.385 1.00 77.39 289 PRO A CA 1
ATOM 655 C C . PRO A 1 84 ? 11.189 26.868 37.706 1.00 78.67 289 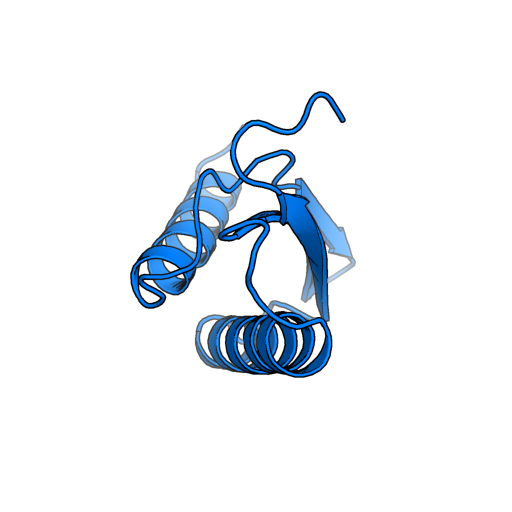PRO A C 1
ATOM 656 O O . PRO A 1 84 ? 10.139 27.088 38.295 1.00 80.39 289 PRO A O 1
ATOM 660 N N . LEU A 1 85 ? 12.148 26.048 38.148 1.00 79.14 290 LEU A N 1
ATOM 661 C CA . LEU A 1 85 ? 12.151 25.419 39.494 1.00 80.64 290 LEU A CA 1
ATOM 662 C C . LEU A 1 85 ? 11.892 26.503 40.539 1.00 81.97 290 LEU A C 1
ATOM 663 O O . LEU A 1 85 ? 12.690 27.468 40.592 1.00 84.18 290 LEU A O 1
ATOM 668 N N . GLY A 1 86 ? 10.829 26.333 41.328 1.00 83.27 291 GLY A N 1
ATOM 669 C CA . GLY A 1 86 ? 10.500 27.182 42.490 1.00 88.93 291 GLY A CA 1
ATOM 670 C C . GLY A 1 86 ? 9.761 28.444 42.086 1.00 90.98 291 GLY A C 1
ATOM 671 O O . GLY A 1 86 ? 9.882 29.442 42.802 1.00 93.98 291 GLY A O 1
ATOM 672 N N . ASN A 1 87 ? 9.013 28.396 40.980 1.00 94.80 292 ASN A N 1
ATOM 673 C CA . ASN A 1 87 ? 8.290 29.557 40.395 1.00 97.07 292 ASN A CA 1
ATOM 674 C C . ASN A 1 87 ? 7.209 30.034 41.377 1.00 102.36 292 ASN A C 1
ATOM 675 O O . ASN A 1 87 ? 6.709 29.192 42.151 1.00 98.99 292 ASN A O 1
ATOM 680 N N . VAL A 1 88 ? 6.859 31.327 41.327 1.00 110.26 293 VAL A N 1
ATOM 681 C CA . VAL A 1 88 ? 5.786 31.972 42.149 1.00 116.23 293 VAL A CA 1
ATOM 682 C C . VAL A 1 88 ? 4.603 32.340 41.234 1.00 117.94 293 VAL A C 1
ATOM 683 O O . VAL A 1 88 ? 4.090 33.469 41.342 1.00 122.25 293 VAL A O 1
ATOM 687 N N . GLU A 1 89 ? 4.176 31.401 40.380 1.00 119.70 294 GLU A N 1
ATOM 688 C CA . GLU A 1 89 ? 3.171 31.586 39.289 1.00 119.17 294 GLU A CA 1
ATOM 689 C C . GLU A 1 89 ? 3.276 33.001 38.698 1.00 122.01 294 GLU A C 1
ATOM 690 O O . GLU A 1 89 ? 3.637 33.181 37.525 1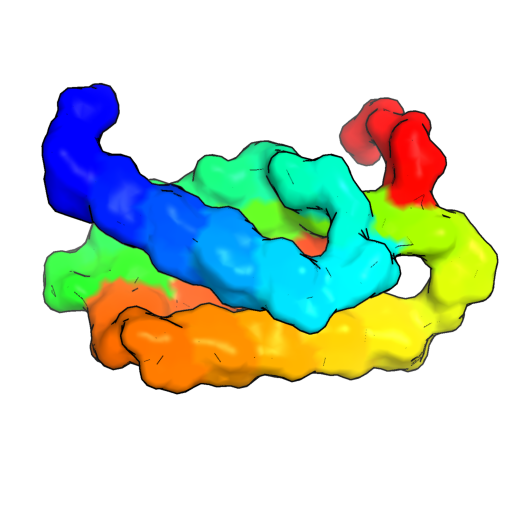.00 117.68 294 GLU A O 1
#

Sequence (86 aa):
MKKRTELDMYDDIFAVLERFPNVHNPHRVRIRRVGTKYFIEMDIEVDGKMSVKDAHELTVKIRKEMLKRRDDIEDVTIHVEPLGNVE

Radius of gyration: 13.02 Å; Cα contacts (8 Å, |Δi|>4): 107; chains: 1; bounding box: 37×26×20 Å